Protein AF-B6JMM5-F1 (afdb_monomer_lite)

pLDDT: mean 74.92, std 14.33, range [43.78, 92.5]

Organism: Helicobacter pylori (strain P12) (NCBI:txid570508)

Sequence (98 aa):
MYCNVIKYYAEGNKEFEKELNDFSPDGFWAMTLPKNKNEALFVAQLLCDGGINKYGLSCAGLTENLLKDIEPHLGLATISEIDEYLANLDKEEAELKE

Secondary structure (DSSP, 8-state):
-HHHHHHHHHTT-TTTHHHHT--STTSHHHHHS-SSHHHHHHHHHHHHHSSS-TT---TTT--TTHHHHHTTTTT-S-HHHHHHHHHHHHHHHHHT--

Foldseek 3Di:
DVVVLVVCCVVCPPVCNVQSPPPPCPGPCVVPPDPDPVSNVVVVCCVCPVVDDPPPDDPVNPDPCPCLVCCVVVVNDDPVSVVVVVVVVVVVVVVVVD

Radius of gyration: 18.7 Å; chains: 1; bounding box: 48×28×46 Å

Structure (mmCIF, N/CA/C/O backbone):
data_AF-B6JMM5-F1
#
_entry.id   AF-B6JMM5-F1
#
loop_
_atom_site.group_PDB
_atom_site.id
_atom_site.type_symbol
_atom_site.label_atom_id
_atom_site.label_alt_id
_atom_site.label_comp_id
_atom_site.label_asym_id
_atom_site.label_entity_id
_atom_site.label_seq_id
_atom_site.pdbx_PDB_ins_code
_atom_site.Cartn_x
_atom_site.Cartn_y
_atom_site.Cartn_z
_atom_site.occupancy
_atom_site.B_iso_or_equiv
_atom_site.auth_seq_id
_atom_site.auth_comp_id
_atom_site.auth_asym_id
_atom_site.auth_atom_id
_atom_site.pdbx_PDB_model_num
ATOM 1 N N . MET A 1 1 ? 5.769 11.542 -1.069 1.00 59.22 1 MET A N 1
ATOM 2 C CA . MET A 1 1 ? 6.681 10.943 -2.071 1.00 59.22 1 MET A CA 1
ATOM 3 C C . MET A 1 1 ? 5.968 9.860 -2.884 1.00 59.22 1 MET A C 1
ATOM 5 O O . MET A 1 1 ? 5.832 10.054 -4.081 1.00 59.22 1 MET A O 1
ATOM 9 N N . TYR A 1 2 ? 5.398 8.818 -2.263 1.00 68.88 2 TYR A N 1
ATOM 10 C CA . TYR A 1 2 ? 4.651 7.757 -2.968 1.00 68.88 2 TYR A CA 1
ATOM 11 C C . TYR A 1 2 ? 3.400 8.220 -3.737 1.00 68.88 2 TYR A C 1
ATOM 13 O O . TYR A 1 2 ? 3.148 7.721 -4.827 1.00 68.88 2 TYR A O 1
ATOM 21 N N . CYS A 1 3 ? 2.649 9.210 -3.240 1.00 71.94 3 CYS A N 1
ATOM 22 C CA . CYS A 1 3 ? 1.412 9.649 -3.904 1.00 71.94 3 CYS A CA 1
ATOM 23 C C . CYS A 1 3 ? 1.636 10.180 -5.329 1.00 71.94 3 CYS A C 1
ATOM 25 O O . CYS A 1 3 ? 0.823 9.922 -6.208 1.00 71.94 3 CYS A O 1
ATOM 27 N N . ASN A 1 4 ? 2.748 10.882 -5.577 1.00 80.19 4 ASN A N 1
ATOM 28 C CA . ASN A 1 4 ? 3.068 11.384 -6.917 1.00 80.19 4 ASN A CA 1
ATOM 29 C C . ASN A 1 4 ? 3.460 10.245 -7.862 1.00 80.19 4 ASN A C 1
ATOM 31 O O . ASN A 1 4 ? 3.061 10.262 -9.016 1.00 80.19 4 ASN A O 1
ATOM 35 N N . VAL A 1 5 ? 4.186 9.241 -7.364 1.00 84.00 5 VAL A N 1
ATOM 36 C CA . VAL A 1 5 ? 4.561 8.045 -8.133 1.00 84.00 5 VAL A CA 1
ATOM 37 C C . VAL A 1 5 ? 3.320 7.247 -8.531 1.00 84.00 5 VAL A C 1
ATOM 39 O O . VAL A 1 5 ? 3.147 6.927 -9.703 1.00 84.00 5 VAL A O 1
ATOM 42 N N . ILE A 1 6 ? 2.415 6.997 -7.577 1.00 81.75 6 ILE A N 1
ATOM 43 C CA . ILE A 1 6 ? 1.133 6.318 -7.827 1.00 81.75 6 ILE A CA 1
ATOM 44 C C . ILE A 1 6 ? 0.297 7.114 -8.831 1.00 81.75 6 ILE A C 1
ATOM 46 O O . ILE A 1 6 ? -0.262 6.538 -9.760 1.00 81.75 6 ILE A O 1
ATOM 50 N N . LYS A 1 7 ? 0.249 8.443 -8.682 1.00 83.88 7 LYS A N 1
ATOM 51 C CA . LYS A 1 7 ? -0.431 9.331 -9.625 1.00 83.88 7 LYS A CA 1
ATOM 52 C C . LYS A 1 7 ? 0.165 9.229 -11.032 1.00 83.88 7 LYS A C 1
ATOM 54 O O . LYS A 1 7 ? -0.586 9.022 -11.973 1.00 83.88 7 LYS A O 1
ATOM 59 N N . TYR A 1 8 ? 1.485 9.328 -11.187 1.00 89.56 8 TYR A N 1
ATOM 60 C CA . TYR A 1 8 ? 2.136 9.251 -12.500 1.00 89.56 8 TYR A CA 1
ATOM 61 C C . TYR A 1 8 ? 1.964 7.890 -13.171 1.00 89.56 8 TYR A C 1
ATOM 63 O O . TYR A 1 8 ? 1.765 7.841 -14.384 1.00 89.56 8 TYR A O 1
ATOM 71 N N . TYR A 1 9 ? 1.994 6.807 -12.391 1.00 86.31 9 TYR A N 1
ATOM 72 C CA . TYR A 1 9 ? 1.659 5.473 -12.877 1.00 86.31 9 TYR A CA 1
ATOM 73 C C . TYR A 1 9 ? 0.204 5.412 -13.370 1.00 86.31 9 TYR A C 1
ATOM 75 O O . TYR A 1 9 ? -0.042 5.024 -14.508 1.00 86.31 9 TYR A O 1
ATOM 83 N N . ALA A 1 10 ? -0.756 5.868 -12.556 1.00 86.56 10 ALA A N 1
ATOM 84 C CA . ALA A 1 10 ? -2.181 5.846 -12.895 1.00 86.56 10 ALA A CA 1
ATOM 85 C C . ALA A 1 10 ? -2.542 6.752 -14.087 1.00 86.56 10 ALA A C 1
ATOM 87 O O . ALA A 1 10 ? -3.420 6.417 -14.878 1.00 86.56 10 ALA A O 1
ATOM 88 N N . GLU A 1 11 ? -1.862 7.890 -14.232 1.00 91.06 11 GLU A N 1
ATOM 89 C CA . GLU A 1 11 ? -2.044 8.824 -15.348 1.00 91.06 11 GLU A CA 1
ATOM 90 C C . GLU A 1 11 ? -1.353 8.357 -16.641 1.00 91.06 11 GLU A C 1
ATOM 92 O O . GLU A 1 11 ? -1.506 9.006 -17.676 1.00 91.06 11 GLU A O 1
ATOM 97 N N . GLY A 1 12 ? -0.595 7.252 -16.612 1.00 85.94 12 GLY A N 1
ATOM 98 C CA . GLY A 1 12 ? 0.139 6.761 -17.779 1.00 85.94 12 GLY A CA 1
ATOM 99 C C . GLY A 1 12 ? 1.182 7.767 -18.267 1.00 85.94 12 GLY A C 1
ATOM 100 O O . GLY A 1 12 ? 1.292 8.031 -19.466 1.00 85.94 12 GLY A O 1
ATOM 101 N N . ASN A 1 13 ? 1.913 8.390 -17.337 1.00 89.12 13 ASN A N 1
ATOM 102 C CA . ASN A 1 13 ? 2.904 9.404 -17.677 1.00 89.12 13 ASN A CA 1
ATOM 103 C C . ASN A 1 13 ? 4.012 8.805 -18.566 1.00 89.12 13 ASN A C 1
ATOM 105 O O . ASN A 1 13 ? 4.807 7.983 -18.113 1.00 8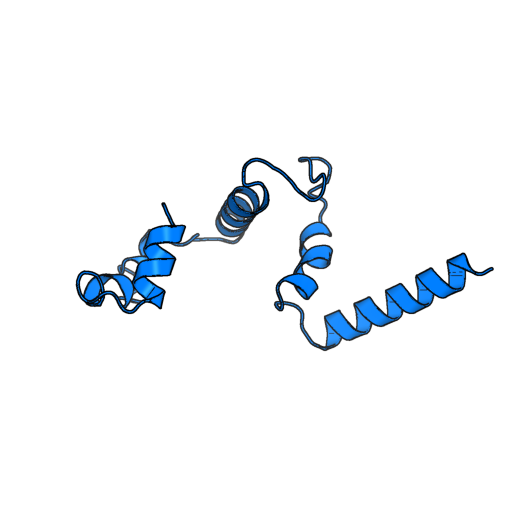9.12 13 ASN A O 1
ATOM 109 N N . LYS A 1 14 ? 4.097 9.281 -19.817 1.00 92.12 14 LYS A N 1
ATOM 110 C CA . LYS A 1 14 ? 5.050 8.802 -20.834 1.00 92.12 14 LYS A CA 1
ATOM 111 C C . LYS A 1 14 ? 6.520 8.972 -20.453 1.00 92.12 14 LYS A C 1
ATOM 113 O O . LYS A 1 14 ? 7.362 8.252 -20.977 1.00 92.12 14 LYS A O 1
ATOM 118 N N . GLU A 1 15 ? 6.837 9.918 -19.572 1.00 92.50 15 GLU A N 1
ATOM 119 C CA . GLU A 1 15 ? 8.206 10.141 -19.094 1.00 92.50 15 GLU A CA 1
ATOM 120 C C . GLU A 1 15 ? 8.701 8.970 -18.236 1.00 92.50 15 GLU A C 1
ATOM 122 O O . GLU A 1 15 ? 9.848 8.549 -18.366 1.00 92.50 15 GLU A O 1
ATOM 127 N N . PHE A 1 16 ? 7.812 8.394 -17.423 1.00 90.00 16 PHE A N 1
ATOM 128 C CA . PHE A 1 16 ? 8.141 7.330 -16.471 1.00 90.00 16 PHE A CA 1
ATOM 129 C C . PHE A 1 16 ? 7.531 5.974 -16.845 1.00 90.00 16 PHE A C 1
ATOM 131 O O . PHE A 1 16 ? 7.686 5.007 -16.107 1.00 90.00 16 PHE A O 1
ATOM 138 N N . GLU A 1 17 ? 6.856 5.873 -17.993 1.00 89.19 17 GLU A N 1
ATOM 139 C CA . GLU A 1 17 ? 6.100 4.688 -18.413 1.00 89.19 17 GLU A CA 1
ATOM 140 C C . GLU A 1 17 ? 6.950 3.414 -18.396 1.00 89.19 17 GLU A C 1
ATOM 142 O O . GLU A 1 17 ? 6.498 2.385 -17.904 1.00 89.19 17 GLU A O 1
ATOM 147 N N . LYS A 1 18 ? 8.195 3.473 -18.879 1.00 92.12 18 LYS A N 1
ATOM 148 C CA . LYS A 1 18 ? 9.084 2.303 -18.898 1.00 92.12 18 LYS A CA 1
ATOM 149 C C . LYS A 1 18 ? 9.526 1.874 -17.496 1.00 92.12 18 LYS A C 1
ATOM 151 O O . LYS A 1 18 ? 9.660 0.685 -17.255 1.00 92.12 18 LYS A O 1
ATOM 156 N N . GLU A 1 19 ? 9.770 2.828 -16.604 1.00 91.88 19 GLU A N 1
ATOM 157 C CA . GLU A 1 19 ? 10.248 2.572 -15.240 1.00 91.88 19 GLU A CA 1
ATOM 158 C C . GLU A 1 19 ? 9.111 2.086 -14.333 1.00 91.88 19 GLU A C 1
ATOM 160 O O . GLU A 1 19 ? 9.261 1.100 -13.618 1.00 91.88 19 GLU A O 1
ATOM 165 N N . LEU A 1 20 ? 7.945 2.736 -14.398 1.00 91.75 20 LEU A N 1
ATOM 166 C CA . LEU A 1 20 ? 6.799 2.412 -13.547 1.00 91.75 20 LEU A CA 1
ATOM 167 C C . LEU A 1 20 ? 6.009 1.187 -14.028 1.00 91.75 20 LEU A C 1
ATOM 169 O O . LEU A 1 20 ? 5.258 0.628 -13.233 1.00 91.75 20 LEU A O 1
ATOM 173 N N . ASN A 1 21 ? 6.169 0.755 -15.285 1.00 90.62 21 ASN A N 1
ATOM 174 C CA . ASN A 1 21 ? 5.630 -0.523 -15.776 1.00 90.62 21 ASN A CA 1
ATOM 175 C C . ASN A 1 21 ? 6.647 -1.675 -15.724 1.00 90.62 21 ASN A C 1
ATOM 177 O O . ASN A 1 21 ? 6.361 -2.764 -16.226 1.00 90.62 21 ASN A O 1
ATOM 181 N N . ASP A 1 22 ? 7.827 -1.463 -15.137 1.00 92.12 22 ASP A N 1
ATOM 182 C CA . ASP A 1 22 ? 8.785 -2.541 -14.916 1.00 92.12 22 ASP A CA 1
ATOM 183 C C . ASP A 1 22 ? 8.453 -3.308 -13.626 1.00 92.12 22 ASP A C 1
ATOM 185 O O . ASP A 1 22 ? 8.742 -2.867 -12.509 1.00 92.12 22 ASP A O 1
ATOM 189 N N . PHE A 1 23 ? 7.805 -4.463 -13.797 1.00 89.94 23 PHE A N 1
ATOM 190 C CA . PHE A 1 23 ? 7.421 -5.378 -12.717 1.00 89.94 23 PHE A CA 1
ATOM 191 C C . PHE A 1 23 ? 8.413 -6.535 -12.530 1.00 89.94 23 PHE A C 1
ATOM 193 O O . PHE A 1 23 ? 8.065 -7.555 -11.927 1.00 89.94 23 PHE A O 1
ATOM 200 N N . SER A 1 24 ? 9.633 -6.425 -13.066 1.00 92.44 24 SER A N 1
ATOM 201 C CA . SER A 1 24 ? 10.677 -7.416 -12.815 1.00 92.44 24 SER A CA 1
ATOM 202 C C . SER A 1 24 ? 11.098 -7.429 -11.330 1.00 92.44 24 SER A C 1
ATOM 204 O O . SER A 1 24 ? 10.875 -6.458 -10.600 1.00 92.44 24 SER A O 1
ATOM 206 N N . PRO A 1 25 ? 11.741 -8.509 -10.848 1.00 89.38 25 PRO A N 1
ATOM 207 C CA . PRO A 1 25 ? 12.246 -8.593 -9.471 1.00 89.38 25 PRO A CA 1
ATOM 208 C C . PRO A 1 25 ? 13.304 -7.541 -9.087 1.00 89.38 25 PRO A C 1
ATOM 210 O O . PRO A 1 25 ? 13.617 -7.400 -7.907 1.00 89.38 25 PRO A O 1
ATOM 213 N N . ASP A 1 26 ? 13.868 -6.832 -10.062 1.00 92.12 26 ASP A N 1
ATOM 214 C CA . ASP A 1 26 ? 14.821 -5.728 -9.915 1.00 92.12 26 ASP A CA 1
ATOM 215 C C . ASP A 1 26 ? 14.252 -4.369 -10.368 1.00 92.12 26 ASP A C 1
ATOM 217 O O . ASP A 1 26 ? 14.950 -3.356 -10.308 1.00 92.12 26 ASP A O 1
ATOM 221 N N . GLY A 1 27 ? 12.981 -4.341 -10.778 1.00 90.44 27 GLY A N 1
ATOM 222 C CA . GLY A 1 27 ? 12.277 -3.153 -11.241 1.00 90.44 27 GLY A CA 1
ATOM 223 C C . GLY A 1 27 ? 11.917 -2.183 -10.115 1.00 90.44 27 GLY A C 1
ATOM 224 O O . GLY A 1 27 ? 12.078 -2.461 -8.919 1.00 90.44 27 GLY A O 1
ATOM 225 N N . PHE A 1 28 ? 11.384 -1.019 -10.499 1.00 90.88 28 PHE A N 1
ATOM 226 C CA . PHE A 1 28 ? 11.104 0.092 -9.585 1.00 90.88 28 PHE A CA 1
ATOM 227 C C . PHE A 1 28 ? 10.290 -0.346 -8.360 1.00 90.88 28 PHE A C 1
ATOM 229 O O . PHE A 1 28 ? 10.676 -0.079 -7.217 1.00 90.88 28 PHE A O 1
ATOM 236 N N . TRP A 1 29 ? 9.188 -1.067 -8.586 1.00 86.69 29 TRP A N 1
ATOM 237 C CA . TRP A 1 29 ? 8.283 -1.497 -7.522 1.00 86.69 29 TRP A CA 1
ATOM 238 C C . TRP A 1 29 ? 8.896 -2.571 -6.624 1.00 86.69 29 TRP A C 1
ATOM 240 O O . TRP A 1 29 ? 8.687 -2.529 -5.417 1.00 86.69 29 TRP A O 1
ATOM 250 N N . ALA A 1 30 ? 9.710 -3.484 -7.158 1.00 87.81 30 ALA A N 1
ATOM 251 C CA . ALA A 1 30 ? 10.397 -4.490 -6.344 1.00 87.81 30 ALA A CA 1
ATOM 252 C C . ALA A 1 30 ? 11.401 -3.860 -5.357 1.00 87.81 30 ALA A C 1
ATOM 254 O O . ALA A 1 30 ? 11.653 -4.399 -4.276 1.00 87.81 30 ALA A O 1
ATOM 255 N N . MET A 1 31 ? 11.946 -2.692 -5.710 1.00 86.25 31 MET A N 1
ATOM 256 C CA . MET A 1 31 ? 12.901 -1.955 -4.881 1.00 86.25 31 MET A CA 1
ATOM 257 C C . MET A 1 31 ? 12.247 -0.964 -3.910 1.00 86.25 31 MET A C 1
ATOM 259 O O . MET A 1 31 ? 12.862 -0.632 -2.895 1.00 86.25 31 MET A O 1
ATOM 263 N N . THR A 1 32 ? 11.028 -0.497 -4.197 1.00 83.38 32 THR A N 1
ATOM 264 C CA . THR A 1 32 ? 10.334 0.540 -3.407 1.00 83.38 32 THR A CA 1
ATOM 265 C C . THR A 1 32 ? 9.121 0.043 -2.623 1.00 83.38 32 THR A C 1
ATOM 267 O O . THR A 1 32 ? 8.731 0.698 -1.658 1.00 83.38 32 THR A O 1
ATOM 270 N N . LEU A 1 33 ? 8.521 -1.095 -2.984 1.00 84.25 33 LEU A N 1
ATOM 271 C CA . LEU A 1 33 ? 7.419 -1.667 -2.213 1.00 84.25 33 LEU A CA 1
ATOM 272 C C . LEU A 1 33 ? 7.916 -2.358 -0.933 1.00 84.25 33 LEU A C 1
ATOM 274 O O . LEU A 1 33 ? 9.043 -2.859 -0.885 1.00 84.25 33 LEU A O 1
ATOM 278 N N . PRO A 1 34 ? 7.060 -2.429 0.102 1.00 84.12 34 PRO A N 1
ATOM 279 C CA . PRO A 1 34 ? 7.326 -3.212 1.301 1.00 84.12 34 PRO A CA 1
ATOM 280 C C . PRO A 1 34 ? 7.679 -4.670 0.992 1.00 84.12 34 PRO A C 1
ATOM 282 O O . PRO A 1 34 ? 6.969 -5.345 0.249 1.00 84.12 34 PRO A O 1
ATOM 285 N N . LYS A 1 35 ? 8.743 -5.185 1.612 1.00 84.88 35 LYS A N 1
ATOM 286 C CA . LYS A 1 35 ? 9.265 -6.538 1.335 1.00 84.88 35 LYS A CA 1
ATOM 287 C C . LYS A 1 35 ? 8.644 -7.629 2.199 1.00 84.88 35 LYS A C 1
ATOM 289 O O . LYS A 1 35 ? 8.868 -8.815 1.970 1.00 84.88 35 LYS A O 1
ATOM 294 N N . ASN A 1 36 ? 7.916 -7.244 3.240 1.00 80.62 36 ASN A N 1
ATOM 295 C CA . ASN A 1 36 ? 7.307 -8.160 4.196 1.00 80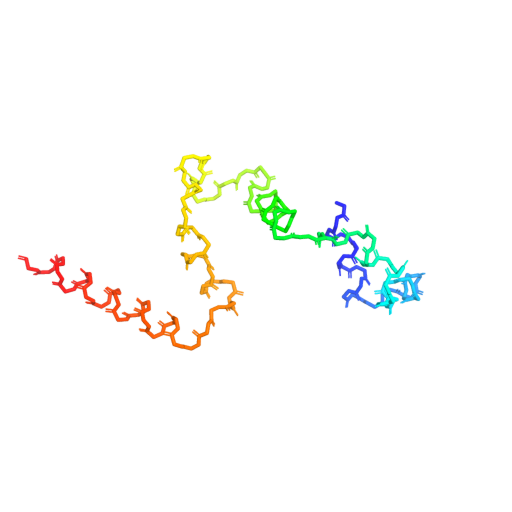.62 36 ASN A CA 1
ATOM 296 C C . ASN A 1 36 ? 6.081 -7.523 4.866 1.00 80.62 36 ASN A C 1
ATOM 298 O O . ASN A 1 36 ? 5.842 -6.318 4.766 1.00 80.62 36 ASN A O 1
ATOM 302 N N . LYS A 1 37 ? 5.319 -8.355 5.588 1.00 73.00 37 LYS A N 1
ATOM 303 C CA . LYS A 1 37 ? 4.097 -7.953 6.300 1.00 73.00 37 LYS A CA 1
ATOM 304 C C . LYS A 1 37 ? 4.327 -6.769 7.250 1.00 73.00 37 LYS A C 1
ATOM 306 O O . LYS A 1 37 ? 3.477 -5.890 7.329 1.00 73.00 37 LYS A O 1
ATOM 311 N N . ASN A 1 38 ? 5.470 -6.712 7.935 1.00 76.62 38 ASN A N 1
ATOM 312 C CA . ASN A 1 38 ? 5.753 -5.659 8.914 1.00 76.62 38 ASN A CA 1
ATOM 313 C C . ASN A 1 38 ? 5.999 -4.301 8.240 1.00 76.62 38 ASN A C 1
ATOM 315 O O . ASN A 1 38 ? 5.471 -3.290 8.694 1.00 76.62 38 ASN A O 1
ATOM 319 N N . GLU A 1 39 ? 6.749 -4.271 7.137 1.00 77.25 39 GLU A N 1
ATOM 320 C CA . GLU A 1 39 ? 6.955 -3.050 6.347 1.00 77.25 39 GLU A CA 1
ATOM 321 C C . GLU A 1 39 ? 5.647 -2.554 5.715 1.00 77.25 39 GLU A C 1
ATOM 323 O O . GLU A 1 39 ? 5.401 -1.350 5.671 1.00 77.25 39 GLU A O 1
ATOM 328 N N . ALA A 1 40 ? 4.780 -3.472 5.272 1.00 78.69 40 ALA A N 1
ATOM 329 C CA . ALA A 1 40 ? 3.481 -3.117 4.708 1.00 78.69 40 ALA A CA 1
ATOM 330 C C . ALA A 1 40 ? 2.572 -2.476 5.766 1.00 78.69 40 ALA A C 1
ATOM 332 O O . ALA A 1 40 ? 1.973 -1.434 5.509 1.00 78.69 40 ALA A O 1
ATOM 333 N N . LEU A 1 41 ? 2.537 -3.047 6.975 1.00 70.00 41 LEU A N 1
ATOM 334 C CA . LEU A 1 41 ? 1.811 -2.481 8.114 1.00 70.00 41 LEU A CA 1
ATOM 335 C C . LEU A 1 41 ? 2.375 -1.120 8.539 1.00 70.00 41 LEU A C 1
ATOM 337 O O . LEU A 1 41 ? 1.605 -0.215 8.838 1.00 70.00 41 LEU A O 1
ATOM 341 N N . PHE A 1 42 ? 3.698 -0.935 8.510 1.00 69.06 42 PHE A N 1
ATOM 342 C CA . PHE A 1 42 ? 4.332 0.353 8.808 1.00 69.06 42 PHE A CA 1
ATOM 343 C C . PHE A 1 42 ? 3.945 1.444 7.799 1.00 69.06 42 PHE A C 1
ATOM 345 O O . PHE A 1 42 ? 3.618 2.564 8.191 1.00 69.06 42 PHE A O 1
ATOM 352 N N . VAL A 1 43 ? 3.942 1.127 6.500 1.00 71.75 43 VAL A N 1
ATOM 353 C CA . VAL A 1 43 ? 3.515 2.070 5.453 1.00 71.75 43 VAL A CA 1
ATOM 354 C C . VAL A 1 43 ? 2.016 2.351 5.548 1.00 71.75 43 VAL A C 1
ATOM 356 O O . VAL A 1 43 ? 1.616 3.509 5.448 1.00 71.75 43 VAL A O 1
ATOM 359 N N . ALA A 1 44 ? 1.194 1.328 5.796 1.00 71.25 44 ALA A N 1
ATOM 360 C CA . ALA A 1 44 ? -0.236 1.497 6.031 1.00 71.25 44 ALA A CA 1
ATOM 361 C C . ALA A 1 44 ? -0.496 2.411 7.237 1.00 71.25 44 ALA A C 1
ATOM 363 O O . ALA A 1 44 ? -1.279 3.348 7.116 1.00 71.25 44 ALA A O 1
ATOM 364 N N . GLN A 1 45 ? 0.225 2.220 8.347 1.00 65.31 45 GLN A N 1
ATOM 365 C CA . GLN A 1 45 ? 0.150 3.086 9.523 1.00 65.31 45 GLN A CA 1
ATOM 366 C C . GLN A 1 45 ? 0.529 4.531 9.189 1.00 65.31 45 GLN A C 1
ATOM 368 O O . GLN A 1 45 ? -0.219 5.449 9.504 1.00 65.31 45 GLN A O 1
ATOM 373 N N . LEU A 1 46 ? 1.658 4.743 8.503 1.00 60.28 46 LEU A N 1
ATOM 374 C CA . LEU A 1 46 ? 2.138 6.073 8.119 1.00 60.28 46 LEU A CA 1
ATOM 375 C C . LEU A 1 46 ? 1.132 6.821 7.222 1.00 60.28 46 LEU A C 1
ATOM 377 O O . LEU A 1 46 ? 0.962 8.033 7.359 1.00 60.28 46 LEU A O 1
ATOM 381 N N . LEU A 1 47 ? 0.469 6.104 6.307 1.00 63.91 47 LEU A N 1
ATOM 382 C CA . LEU A 1 47 ? -0.555 6.649 5.411 1.00 63.91 47 LEU A CA 1
ATOM 383 C C . LEU A 1 47 ? -1.88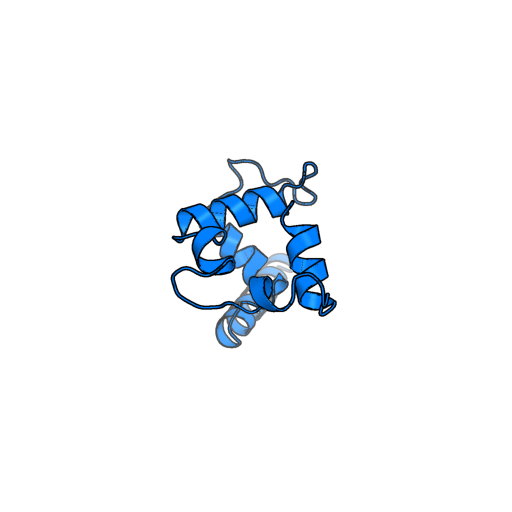9 6.899 6.128 1.00 63.91 47 LEU A C 1
ATOM 385 O O . LEU A 1 47 ? -2.531 7.912 5.857 1.00 63.91 47 LEU A O 1
ATOM 389 N N . CYS A 1 48 ? -2.293 6.004 7.033 1.00 63.00 48 CYS A N 1
ATOM 390 C CA . CYS A 1 48 ? -3.520 6.137 7.821 1.00 63.00 48 CYS A CA 1
ATOM 391 C C . CYS A 1 48 ? -3.412 7.234 8.885 1.00 63.00 48 CYS A C 1
ATOM 393 O O . CYS A 1 48 ? -4.404 7.900 9.174 1.00 63.00 48 CYS A O 1
ATOM 395 N N . ASP A 1 49 ? -2.221 7.455 9.439 1.00 48.34 49 ASP A N 1
ATOM 396 C CA . ASP A 1 49 ? -2.015 8.479 10.456 1.00 48.34 49 ASP A CA 1
ATOM 397 C C . ASP A 1 49 ? -1.920 9.886 9.881 1.00 48.34 49 ASP A C 1
ATOM 399 O O . ASP A 1 49 ? -2.261 10.815 10.607 1.00 48.34 49 ASP A O 1
ATOM 403 N N . GLY A 1 50 ? -1.434 10.065 8.641 1.00 49.59 50 GLY A N 1
ATOM 404 C CA . GLY A 1 50 ? -1.271 11.345 7.923 1.00 49.59 50 GLY A CA 1
ATOM 405 C C . GLY A 1 50 ? -0.485 12.475 8.626 1.00 49.59 50 GLY A C 1
ATOM 406 O O . GLY A 1 50 ? -0.076 13.437 7.982 1.00 49.59 50 GLY A O 1
ATOM 407 N N . GLY A 1 51 ? -0.280 12.411 9.941 1.00 54.59 51 GLY A N 1
ATOM 408 C CA . GLY A 1 51 ? -0.728 13.524 10.778 1.00 54.59 51 GLY A CA 1
ATOM 409 C C . GLY A 1 51 ? -2.246 13.771 10.616 1.00 54.59 51 GLY A C 1
ATOM 410 O O . GLY A 1 51 ? -2.695 14.170 9.548 1.00 54.59 51 GLY A O 1
ATOM 411 N N . ILE A 1 52 ? -3.013 13.615 11.704 1.00 45.38 52 ILE A N 1
ATOM 412 C CA . ILE A 1 52 ? -4.495 13.648 11.800 1.00 45.38 52 ILE A CA 1
ATOM 413 C C . ILE A 1 52 ? -5.165 12.309 11.455 1.00 45.38 52 ILE A C 1
ATOM 415 O O . ILE A 1 52 ? -5.981 12.149 10.551 1.00 45.38 52 ILE A O 1
ATOM 419 N N . ASN A 1 53 ? -4.871 11.367 12.337 1.00 51.66 53 ASN A N 1
ATOM 420 C CA . ASN A 1 53 ? -5.800 10.436 12.949 1.00 51.66 53 ASN A CA 1
ATOM 421 C C . ASN A 1 53 ? -7.259 10.958 13.033 1.00 51.66 53 ASN A C 1
ATOM 423 O O . ASN A 1 53 ? -7.662 11.578 14.019 1.00 51.66 53 ASN A O 1
ATOM 427 N N . L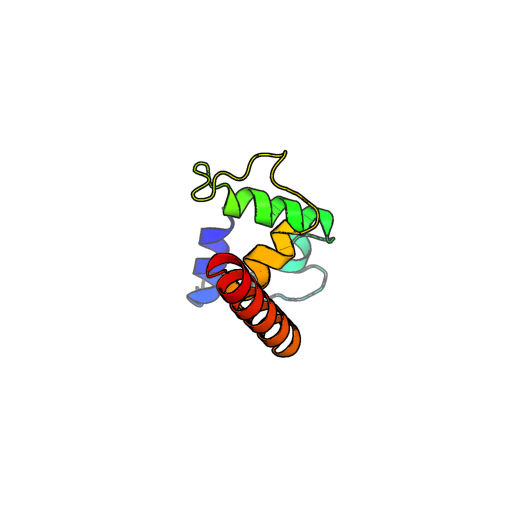YS A 1 54 ? -8.069 10.682 12.005 1.00 43.78 54 LYS A N 1
ATOM 428 C CA . LYS A 1 54 ? -9.527 10.915 12.013 1.00 43.78 54 LYS A CA 1
ATOM 429 C C . LYS A 1 54 ? -10.266 9.967 12.975 1.00 43.78 54 LYS A C 1
ATOM 431 O O . LYS A 1 54 ? -11.392 10.261 13.364 1.00 43.78 54 LYS A O 1
ATOM 436 N N . TYR A 1 55 ? -9.634 8.856 13.361 1.00 48.75 55 TYR A N 1
ATOM 437 C CA . TYR A 1 55 ? -10.266 7.732 14.062 1.00 48.75 55 TYR A CA 1
ATOM 438 C C . TYR A 1 55 ? -9.805 7.542 15.522 1.00 48.75 55 TYR A C 1
ATOM 440 O O . TYR A 1 55 ? -10.186 6.570 16.159 1.00 48.75 55 TYR A O 1
ATOM 448 N N . GLY A 1 56 ? -8.996 8.446 16.085 1.00 52.94 56 GLY A N 1
ATOM 449 C CA . GLY A 1 56 ? -8.484 8.325 17.459 1.00 52.94 56 GLY A CA 1
ATOM 450 C C . GLY A 1 56 ? -7.540 7.136 17.725 1.00 52.94 56 GLY A C 1
ATOM 451 O O . GLY A 1 56 ? -7.308 6.783 18.878 1.00 52.94 56 GLY A O 1
ATOM 452 N N . LEU A 1 57 ? -6.947 6.531 16.694 1.00 51.38 57 LEU A N 1
ATOM 453 C CA . LEU A 1 57 ? -6.022 5.403 16.794 1.00 51.38 57 LEU A CA 1
ATOM 454 C C . LEU A 1 57 ? -4.673 5.834 17.394 1.00 51.38 57 LEU A C 1
ATOM 456 O O . LEU A 1 57 ? -3.856 6.483 16.752 1.00 51.38 57 LEU A O 1
ATOM 460 N N . SER A 1 58 ? -4.466 5.536 18.674 1.00 49.72 58 SER A N 1
ATOM 461 C CA . SER A 1 58 ? -3.154 5.612 19.330 1.00 49.72 58 SER A CA 1
ATOM 462 C C . SER A 1 58 ? -2.419 4.273 19.191 1.00 49.72 58 SER A C 1
ATOM 464 O O . SER A 1 58 ? -3.037 3.271 18.839 1.00 49.72 58 SER A O 1
ATOM 466 N N . CYS A 1 59 ? -1.132 4.193 19.556 1.00 44.88 59 CYS A N 1
ATOM 467 C CA . CYS A 1 59 ? -0.429 2.902 19.642 1.00 44.88 59 CYS A CA 1
ATOM 468 C C . CYS A 1 59 ? -1.112 1.888 20.582 1.00 44.88 59 CYS A C 1
ATOM 470 O O . CYS A 1 59 ? -0.894 0.692 20.438 1.00 44.88 59 CYS A O 1
ATOM 472 N N . ALA A 1 60 ? -1.953 2.345 21.517 1.00 49.75 60 ALA A N 1
ATOM 473 C CA . ALA A 1 60 ? -2.791 1.482 22.351 1.00 49.75 60 ALA A CA 1
ATOM 474 C C . ALA A 1 60 ? -4.084 1.008 21.647 1.00 49.75 60 ALA A C 1
ATOM 476 O O . ALA A 1 60 ? -4.693 0.040 22.086 1.00 49.75 60 ALA A O 1
ATOM 477 N N . GLY A 1 61 ? -4.499 1.676 20.565 1.00 48.28 61 GLY A N 1
ATOM 478 C CA . GLY A 1 61 ? -5.632 1.303 19.707 1.00 48.28 61 GLY A CA 1
ATOM 479 C C . GLY A 1 61 ? -5.256 0.399 18.527 1.00 48.28 61 GLY A C 1
ATOM 480 O O . GLY A 1 61 ? -6.138 -0.186 17.907 1.00 48.28 61 GLY A O 1
ATOM 481 N N . LEU A 1 62 ? -3.958 0.229 18.248 1.00 51.81 62 LEU A N 1
ATOM 482 C CA . LEU A 1 62 ? -3.417 -0.767 17.314 1.00 51.81 62 LEU A CA 1
ATOM 483 C C . LEU A 1 62 ? -3.475 -2.174 17.928 1.00 51.81 62 LEU A C 1
ATOM 485 O O . LEU A 1 62 ? -2.454 -2.821 18.161 1.00 51.81 62 LEU A O 1
ATOM 489 N N . THR A 1 63 ? -4.683 -2.624 18.257 1.00 57.69 63 THR A N 1
ATOM 490 C CA . THR A 1 63 ? -4.928 -3.980 18.754 1.00 57.69 63 THR A CA 1
ATOM 491 C C . THR A 1 63 ? -4.980 -4.966 17.587 1.00 57.69 63 THR A C 1
ATOM 493 O O . THR A 1 63 ? -5.138 -4.574 16.430 1.00 57.69 63 THR A O 1
ATOM 496 N N . GLU A 1 64 ? -4.857 -6.260 17.882 1.00 54.84 64 GLU A N 1
ATOM 497 C CA . GLU A 1 64 ? -4.801 -7.344 16.887 1.00 54.84 64 GLU A CA 1
ATOM 498 C C . GLU A 1 64 ? -6.023 -7.389 15.939 1.00 54.84 64 GLU A C 1
ATOM 500 O O . GLU A 1 64 ? -5.958 -8.000 14.874 1.00 54.84 64 GLU A O 1
ATOM 505 N N . ASN A 1 65 ? -7.107 -6.682 16.281 1.00 61.09 65 ASN A N 1
ATOM 506 C CA . ASN A 1 65 ? -8.352 -6.620 15.517 1.00 61.09 65 ASN A CA 1
ATOM 507 C C . ASN A 1 65 ? -8.523 -5.351 14.670 1.00 61.09 65 ASN A C 1
ATOM 509 O O . ASN A 1 65 ? -9.405 -5.333 13.822 1.00 61.09 65 ASN A O 1
ATOM 513 N N . LEU A 1 66 ? -7.657 -4.335 14.796 1.00 62.50 66 LEU A N 1
ATOM 514 C CA . LEU A 1 66 ? -7.837 -3.085 14.044 1.00 62.50 66 LEU A CA 1
ATOM 515 C C . LEU A 1 66 ? -7.858 -3.319 12.530 1.00 62.50 66 LEU A C 1
ATOM 517 O O . LEU A 1 66 ? -8.634 -2.695 11.812 1.00 62.50 66 LEU A O 1
ATOM 521 N N . LEU A 1 67 ? -6.999 -4.221 12.044 1.00 63.59 67 LEU A N 1
ATOM 522 C CA . LEU A 1 67 ? -6.984 -4.564 10.627 1.00 63.59 67 LEU A CA 1
ATOM 523 C C . LEU A 1 67 ? -8.335 -5.150 10.198 1.00 63.59 67 LEU A C 1
ATOM 525 O O . LEU A 1 67 ? -8.856 -4.717 9.179 1.00 63.59 67 LEU A O 1
ATOM 529 N N . LYS A 1 68 ? -8.927 -6.043 11.001 1.00 67.06 68 LYS A N 1
ATOM 530 C CA . LYS A 1 68 ? -10.250 -6.627 10.731 1.00 67.06 68 LYS A CA 1
ATOM 531 C C . LYS A 1 68 ? -11.358 -5.576 10.729 1.00 67.06 68 LYS A C 1
ATOM 533 O O . LYS A 1 68 ? -12.277 -5.668 9.928 1.00 67.06 68 LYS A O 1
ATOM 538 N N . ASP A 1 69 ? -11.250 -4.554 11.572 1.00 67.50 69 ASP A N 1
ATOM 539 C CA . ASP A 1 69 ? -12.264 -3.497 11.667 1.00 67.50 69 ASP A CA 1
ATOM 540 C C . ASP A 1 69 ? -12.258 -2.569 10.432 1.00 67.50 69 ASP A C 1
ATOM 542 O O . ASP A 1 69 ? -13.290 -2.017 10.034 1.00 67.50 69 ASP A O 1
ATOM 546 N N . ILE A 1 70 ? -11.098 -2.401 9.784 1.00 66.06 70 ILE A N 1
ATOM 547 C CA . ILE A 1 70 ? -10.945 -1.537 8.600 1.00 66.06 70 ILE A CA 1
ATOM 548 C C . ILE A 1 70 ? -10.973 -2.304 7.271 1.00 66.06 70 ILE A C 1
ATOM 550 O O . ILE A 1 70 ? -11.249 -1.706 6.233 1.00 66.06 70 ILE A O 1
ATOM 554 N N . GLU A 1 71 ? -10.714 -3.611 7.277 1.00 68.00 71 GLU A N 1
ATOM 555 C CA . GLU A 1 71 ? -10.650 -4.469 6.085 1.00 68.00 71 GLU A CA 1
ATOM 556 C C . GLU A 1 71 ? -11.918 -4.417 5.203 1.00 68.00 71 GLU A C 1
ATOM 558 O O . GLU A 1 71 ? -11.774 -4.266 3.981 1.00 68.00 71 GLU A O 1
ATOM 563 N N . PRO A 1 72 ? -13.151 -4.411 5.760 1.00 67.62 72 PRO A N 1
ATOM 564 C CA . PRO A 1 72 ? -14.373 -4.255 4.968 1.00 67.62 72 PRO A CA 1
ATOM 565 C C . PRO A 1 72 ? -14.469 -2.882 4.295 1.00 67.62 72 PRO A C 1
ATOM 567 O O . PRO A 1 72 ? -14.892 -2.770 3.146 1.00 67.62 72 PRO A O 1
ATOM 570 N N . HIS A 1 73 ? -14.017 -1.827 4.978 1.00 65.12 73 HIS A N 1
ATOM 571 C CA . HIS A 1 73 ? -14.034 -0.452 4.472 1.00 65.12 73 HIS A CA 1
ATOM 572 C C . HIS A 1 73 ? -13.005 -0.218 3.358 1.00 65.12 73 HIS A C 1
ATOM 574 O O . HIS A 1 73 ? -13.176 0.675 2.528 1.00 65.12 73 HIS A O 1
ATOM 580 N N . LEU A 1 74 ? -11.943 -1.023 3.335 1.00 67.88 74 LEU A N 1
ATOM 581 C CA . LEU A 1 74 ? -10.920 -1.016 2.292 1.00 67.88 74 LEU A CA 1
ATOM 582 C C . LEU A 1 74 ? -11.301 -1.884 1.080 1.00 67.88 74 LEU A C 1
ATOM 584 O O . LEU A 1 74 ? -10.567 -1.891 0.094 1.00 67.88 74 LEU A O 1
ATOM 588 N N . GLY A 1 75 ? -12.428 -2.606 1.137 1.00 66.00 75 GLY A N 1
ATOM 589 C CA . GLY A 1 75 ? -12.849 -3.540 0.088 1.00 66.00 75 GLY A CA 1
ATOM 590 C C . GLY A 1 75 ? -11.940 -4.766 -0.032 1.00 66.00 75 GLY A C 1
ATOM 591 O O . GLY A 1 75 ? -11.867 -5.372 -1.099 1.00 66.00 75 GLY A O 1
ATOM 592 N N . LEU A 1 76 ? -11.212 -5.088 1.040 1.00 73.38 76 LEU A N 1
ATOM 593 C CA . LEU A 1 76 ? -10.273 -6.208 1.100 1.00 73.38 76 LEU A CA 1
ATOM 594 C C . LEU A 1 76 ? -10.903 -7.467 1.708 1.00 73.38 76 LEU A C 1
ATOM 596 O O . LEU A 1 76 ? -10.387 -8.559 1.489 1.00 73.38 76 LEU A O 1
ATOM 600 N N . ALA A 1 77 ? -12.024 -7.313 2.417 1.00 77.31 77 ALA A N 1
ATOM 601 C CA . ALA A 1 77 ? -12.733 -8.417 3.047 1.00 77.31 77 ALA A CA 1
ATOM 602 C C . ALA A 1 77 ? -13.393 -9.340 2.013 1.00 77.31 77 ALA A C 1
ATOM 604 O O . ALA A 1 77 ? -13.953 -8.904 1.001 1.00 77.31 77 ALA A O 1
ATOM 605 N N . THR A 1 78 ? -13.364 -10.637 2.299 1.00 82.50 78 THR A N 1
ATOM 606 C CA . THR A 1 78 ? -14.114 -11.647 1.555 1.00 82.50 78 THR A CA 1
ATOM 607 C C . THR A 1 78 ? -15.614 -11.534 1.827 1.00 82.50 78 THR A C 1
ATOM 609 O O . THR A 1 78 ? -16.044 -11.011 2.852 1.00 82.50 78 THR A O 1
ATOM 612 N N . ILE A 1 79 ? -16.438 -12.081 0.926 1.00 84.50 79 ILE A N 1
ATOM 613 C CA . ILE A 1 79 ? -17.903 -12.105 1.098 1.00 84.50 79 ILE A CA 1
ATOM 614 C C . ILE A 1 79 ? -18.283 -12.767 2.432 1.00 84.50 79 ILE A C 1
ATOM 616 O O . ILE A 1 79 ? -19.130 -12.248 3.146 1.00 84.50 79 ILE A O 1
ATOM 620 N N . SER A 1 80 ? -17.604 -13.855 2.808 1.00 85.12 80 SER A N 1
ATOM 621 C CA . SER A 1 80 ? -17.832 -14.537 4.087 1.00 85.12 80 SER A CA 1
ATOM 622 C C . SER A 1 80 ? -17.515 -13.671 5.305 1.00 85.12 80 SER A C 1
ATOM 624 O O . SER A 1 80 ? -18.247 -13.723 6.286 1.00 85.12 80 SER A O 1
ATOM 626 N N . GLU A 1 81 ? -16.447 -12.873 5.249 1.00 80.81 81 GLU A N 1
ATOM 627 C CA . GLU A 1 81 ? -16.074 -11.968 6.345 1.00 80.81 81 GLU A CA 1
ATOM 628 C C . GLU A 1 81 ? -17.051 -10.790 6.454 1.00 80.81 81 GLU A C 1
ATOM 630 O O . GLU A 1 81 ? -17.361 -10.343 7.557 1.00 80.81 81 GLU A O 1
ATOM 635 N N . ILE A 1 82 ? -17.591 -10.322 5.323 1.00 80.56 82 ILE A N 1
ATOM 636 C CA . ILE A 1 82 ? -18.649 -9.303 5.297 1.00 80.56 82 ILE A CA 1
ATOM 637 C C . ILE A 1 82 ? -19.941 -9.857 5.906 1.00 80.56 82 ILE A C 1
ATOM 639 O O . ILE A 1 82 ? -20.548 -9.194 6.745 1.00 80.56 82 ILE A O 1
ATOM 643 N N . ASP A 1 83 ? -20.345 -11.070 5.524 1.00 86.19 83 ASP A N 1
ATOM 644 C CA . ASP A 1 83 ? -21.546 -11.720 6.056 1.00 86.19 83 ASP A CA 1
ATOM 645 C C . ASP A 1 83 ? -21.441 -11.944 7.576 1.00 86.19 83 ASP A C 1
ATOM 647 O O . ASP A 1 83 ? -22.398 -11.690 8.309 1.00 86.19 83 ASP A O 1
ATOM 651 N N . GLU A 1 84 ? -20.271 -12.364 8.072 1.00 86.06 84 GLU A N 1
ATOM 652 C CA . GLU A 1 84 ? -20.011 -12.521 9.510 1.00 86.06 84 GLU A CA 1
ATOM 653 C C . GLU A 1 84 ? -20.073 -11.178 10.256 1.00 86.06 84 GLU A C 1
ATOM 655 O O . GLU A 1 84 ? -20.678 -11.087 11.327 1.00 86.06 84 GLU A O 1
ATOM 660 N N . TYR A 1 85 ? -19.497 -10.117 9.684 1.00 82.69 85 TYR A N 1
ATOM 661 C CA . TYR A 1 85 ? -19.543 -8.775 10.263 1.00 82.69 85 TYR A CA 1
ATOM 662 C C . TYR A 1 85 ? -20.977 -8.237 10.369 1.00 82.69 85 TYR A C 1
ATOM 664 O O . TYR A 1 85 ? -21.370 -7.734 11.422 1.00 82.69 85 TYR A O 1
ATOM 672 N N . LEU A 1 86 ? -21.781 -8.394 9.312 1.00 85.88 86 LEU A N 1
ATOM 673 C CA . LEU A 1 86 ? -23.189 -7.986 9.307 1.00 85.88 86 LEU A CA 1
ATOM 674 C C . LEU A 1 86 ? -24.009 -8.763 10.343 1.00 85.88 86 LEU A C 1
ATOM 676 O O . LEU A 1 86 ? -24.775 -8.162 11.092 1.00 85.88 86 LEU A O 1
ATOM 680 N N . ALA A 1 87 ? -23.792 -10.075 10.452 1.00 87.94 87 ALA A N 1
ATOM 681 C CA . ALA A 1 87 ? -24.474 -10.900 11.446 1.00 87.94 87 ALA A CA 1
ATOM 682 C C . ALA A 1 87 ? -24.136 -10.490 12.892 1.00 87.94 87 ALA A C 1
ATOM 684 O O . ALA A 1 87 ? -25.002 -10.532 13.769 1.00 87.94 87 ALA A O 1
ATOM 685 N N . ASN A 1 88 ? -22.890 -10.083 13.152 1.00 85.50 88 ASN A N 1
ATOM 686 C CA . ASN A 1 88 ? -22.479 -9.588 14.465 1.00 85.50 88 ASN A CA 1
ATOM 687 C C . ASN A 1 88 ? -23.102 -8.222 14.789 1.00 85.50 88 ASN A C 1
ATOM 689 O O . ASN A 1 88 ? -23.559 -8.031 15.914 1.00 85.50 88 ASN A O 1
ATOM 693 N N . LEU A 1 89 ? -23.192 -7.312 13.813 1.00 83.44 89 LEU A N 1
ATOM 694 C CA . LEU A 1 89 ? -23.868 -6.020 13.984 1.00 83.44 89 LEU A CA 1
ATOM 695 C C . LEU A 1 89 ? -25.359 -6.182 14.300 1.00 83.44 89 LEU A C 1
ATOM 697 O O . LEU A 1 89 ? -25.859 -5.554 15.231 1.00 83.44 89 LEU A O 1
ATOM 701 N N . ASP A 1 90 ? -26.052 -7.060 13.571 1.00 86.62 90 ASP A N 1
ATOM 702 C CA . ASP A 1 90 ? -27.469 -7.354 13.814 1.00 86.62 90 ASP A CA 1
ATOM 703 C C . 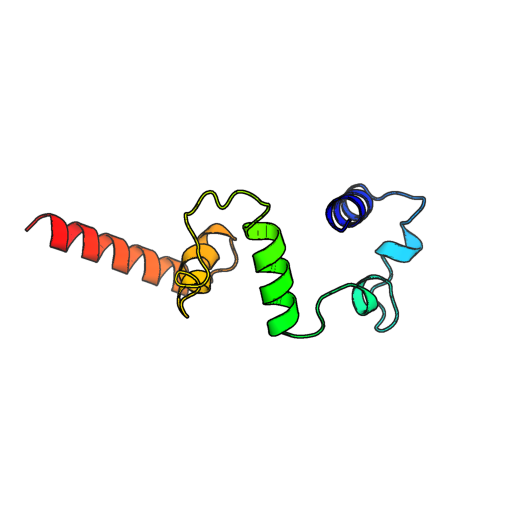ASP A 1 90 ? -27.692 -7.908 15.232 1.00 86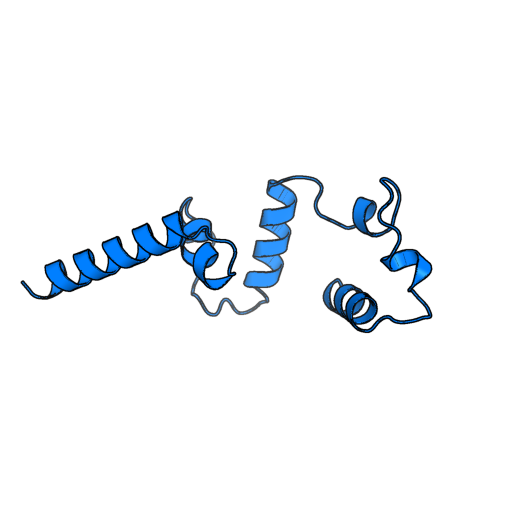.62 90 ASP A C 1
ATOM 705 O O . ASP A 1 90 ? -28.694 -7.605 15.888 1.00 86.62 90 ASP A O 1
ATOM 709 N N . LYS A 1 91 ? -26.742 -8.710 15.728 1.00 88.62 91 LYS A N 1
ATOM 710 C CA . LYS A 1 91 ? -26.781 -9.278 17.077 1.00 88.62 91 LYS A CA 1
ATOM 711 C C . LYS A 1 91 ? -26.524 -8.226 18.159 1.00 88.62 91 LYS A C 1
ATOM 713 O O . LYS A 1 91 ? -27.278 -8.178 19.128 1.00 88.62 91 LYS A O 1
ATOM 718 N N . GLU A 1 92 ? -25.514 -7.372 17.994 1.00 83.50 92 GLU A N 1
ATOM 719 C CA . GLU A 1 92 ? -25.245 -6.265 18.925 1.00 83.50 92 GLU A CA 1
ATOM 720 C C . GLU A 1 92 ? -26.423 -5.279 18.988 1.00 83.50 92 GLU A C 1
ATOM 722 O O . GLU A 1 92 ? -26.801 -4.828 20.071 1.00 83.50 92 GLU A O 1
ATOM 727 N N . GLU A 1 93 ? -27.058 -4.973 17.850 1.00 82.75 93 GLU A N 1
ATOM 728 C CA . GLU A 1 93 ? -28.231 -4.094 17.808 1.00 82.75 93 GLU A CA 1
ATOM 729 C C . GLU A 1 93 ? -29.450 -4.711 18.516 1.00 82.75 93 GLU A C 1
ATOM 731 O O . GLU A 1 93 ? -30.249 -3.988 19.119 1.00 82.75 93 GLU A O 1
ATOM 736 N N . ALA A 1 94 ? -29.599 -6.037 18.467 1.00 83.38 94 ALA A N 1
ATOM 737 C CA . ALA A 1 94 ? -30.645 -6.747 19.197 1.00 83.38 94 ALA A CA 1
ATOM 738 C C . ALA A 1 94 ? -30.399 -6.737 20.716 1.00 83.38 94 ALA A C 1
ATOM 740 O O . ALA A 1 94 ? -31.332 -6.475 21.472 1.00 83.38 94 ALA A O 1
ATOM 741 N N . GLU A 1 95 ? -29.156 -6.954 21.156 1.00 81.31 95 GLU A N 1
ATOM 742 C CA . GLU A 1 95 ? -28.770 -6.946 22.577 1.00 81.31 95 GLU A CA 1
ATOM 743 C C . GLU A 1 95 ? -28.859 -5.545 23.217 1.00 81.31 95 GLU A C 1
ATOM 745 O O . GLU A 1 95 ? -29.086 -5.430 24.416 1.00 81.31 95 GLU A O 1
ATOM 750 N N . LEU A 1 96 ? -28.737 -4.469 22.431 1.00 77.19 96 LEU A N 1
ATOM 751 C CA . LEU A 1 96 ? -28.913 -3.081 22.891 1.00 77.19 96 LEU A CA 1
ATOM 752 C C . LEU A 1 96 ? -30.382 -2.641 23.038 1.00 77.19 96 LEU A C 1
ATOM 754 O O . LEU A 1 96 ? -30.642 -1.564 23.583 1.00 77.19 96 LEU A O 1
ATOM 758 N N . LYS A 1 97 ? -31.333 -3.412 22.497 1.00 72.50 97 LYS A N 1
ATOM 759 C CA . LYS A 1 97 ? -32.776 -3.104 22.522 1.00 72.50 97 LYS A CA 1
ATOM 760 C C . LYS A 1 97 ? -33.550 -3.868 23.606 1.00 72.50 97 LYS A C 1
ATOM 762 O O . LYS A 1 97 ? -34.741 -3.590 23.769 1.00 72.50 97 LYS A O 1
ATOM 767 N N . GLU A 1 98 ? -32.900 -4.782 24.326 1.00 54.81 98 GLU A N 1
ATOM 768 C CA . GLU A 1 98 ? -33.377 -5.395 25.583 1.00 54.81 98 GLU A CA 1
ATOM 769 C C . GLU A 1 98 ? -32.924 -4.598 26.815 1.00 54.81 98 GLU A C 1
ATOM 771 O O . GLU A 1 98 ? -33.720 -4.536 27.783 1.00 54.81 98 GLU A O 1
#

=== Feature glossary ===
Key to the feature types in this record:

— What the protein is —

Primary structure: the covalent order of the twenty standard amino acids along the backbone. Two proteins with the same sequence will (almost always) fold to the same structure; two with 30% identity often share a fold but not the details.

Database cross-references. InterPro integrates a dozen domain/family signature databases into unified entries with residue-range hits. GO terms attach function/process/location labels with evidence codes. CATH codes position the fold in a four-level structural taxonomy. Organism is the NCBI-taxonomy species name.

— Where its atoms are —

The mmCIF block holds the 3D Cartesian coordinates of each backbone atom (N, Cα, C, O) in ångströms. mmCIF is the PDB's canonical archive format — a tagged-loop text representation of the atomic model.

Six rendered views show the 3D structure from the faces of a cube — i.e. along ±x, ±y, ±z. Rendering representation is drawn randomly per protein from cartoon (secondary-structure ribbons), sticks (backbone bonds), or molecular surface; coloring is either N→C rainbow (blue at the N-terminus through red at the C-terminus) or one color per chain.

— Local backbone conformation —

DSSP 8-state secondary structure assigns each residue one of H (α-helix), G (3₁₀-helix), I (π-helix), E (extended β-strand), B (isolated β-bridge), T (hydrogen-bonded turn), S (bend), or '-' (coil). The assignment is computed from backbone hydrogen-bond geometry via the Kabsch–Sander algorithm.

P-SEA three-state annotation labels each residue as helix, strand, or coil based purely on the geometry of the Cα trace. It serves as a fallback when the full backbone (and thus DSSP) is unavailable.

The φ/ψ torsion pair specifies the backbone conformation at each residue. φ rotates about the N–Cα bond, ψ about the Cα–C bond. Steric clashes forbid most of the (φ, ψ) plane — the allowed regions (α-helix basin, β-sheet basin, left-handed helix) are the Ramachandran-allowed regions.

— Global shape and packing —

The geometric summary reports three shape descriptors. Rg (radius of gyration) measures how spread out the Cα atoms are about their centre of mass; compact globular proteins have small Rg, elongated or unfolded ones large. Cα contacts (<8 Å, |i−j|>4) count long-range residue pairs in spatial proximity — high for tightly packed folds, near zero for rods or random coil. The bounding-box extents give the protein's footprint along x, y, z in Å.

Accessible surface area quantifies burial. A residue with SASA near zero is packed into the hydrophobic core; one with SASA >100 Å² sits on the surface. Computed here via the Shrake–Rupley numerical algorithm with a 1.4 Å probe.

Plot images: a contact map (which residues are close in 3D, as an N×N binary image), a Ramachandran scatter (backbone torsion angles, revealing secondary-structure composition at a glance), and — for AlphaFold structures — a PAE heatmap (pairwise prediction confidence).

— Structural neighborhood —

The Foldseek 3Di string encodes local tertiary geometry as a 20-letter alphabet — one character per residue — derived from the relative positions of nearby Cα atoms. Unlike the amino-acid sequence, 3Di is a direct function of the 3D structure, so two proteins with the same fold have similar 3Di strings even at low sequence identity.

Nearest PDB neighbors are the top structural matches found by Foldseek when searching this structure against the entire Protein Data Bank. Each hit reports a TM-score (0 to 1; >0.5 almost always implies the same fold) and an E-value. These are *structural* homologs — they may share no detectable sequence similarity.

— Confidence and disorder —

For AlphaFold models, the B-factor field carries pLDDT — the model's own estimate of local accuracy on a 0–100 scale. Regions with pLDDT<50 should be treated as essentially unmodeled; they often correspond to intrinsically disordered segments.

B-factor (Debye–Waller factor) reflects atomic displacement in the crystal lattice. It is an experimental observable (units Å²), not a prediction; low values mean the atom is pinned down, high values mean it moves or is heterogeneous across the crystal.

Predicted aligned error is AlphaFold's pairwise confidence. Unlike pLDDT (per-residue), PAE is per-residue-pair and captures whether two parts of the structure are correctly placed relative to each other. Units are ångströms of expected positional error.